Protein AF-A0A9X3C6Y5-F1 (afdb_monomer_lite)

InterPro domains:
  IPR024930 Skp domain superfamily [SSF111384] (3-90)

pLDDT: mean 76.17, std 9.1, range [53.84, 90.5]

Organism: NCBI:txid2987686

Radius of gyration: 24.46 Å; chains: 1; bounding box: 66×18×58 Å

Secondary structure (DSSP, 8-state):
--HHHHHHHHHHHHHHHHHHHHHHHHHT-TT--HHHHHHHHHHHHHHHHHHHHHHHHHHHHHHHHHHHHHHHHHHHHHHHTT-S----GGGGGG----S-----HHHHHHHHHHHHTT--

Sequence (120 aa):
MTKDLKRAAEKELNDHIDQIESVYSELQSQSILEEKKQVLNEQFILEKEELAKFYKNLEEMESSKIWLRIHRYTEEFSKKNNYQLIMDFENTNSILDTYEKKVVNEELLRYINKRYEGLK

Structure (mmCIF, N/CA/C/O backbone):
data_AF-A0A9X3C6Y5-F1
#
_entry.id   AF-A0A9X3C6Y5-F1
#
loop_
_atom_site.group_PDB
_atom_site.id
_atom_site.type_symbol
_atom_site.label_atom_id
_atom_site.label_alt_id
_atom_site.label_comp_id
_atom_site.label_asym_id
_atom_site.label_entity_id
_atom_site.label_seq_id
_atom_site.pdbx_PDB_ins_code
_atom_site.Cartn_x
_atom_site.Cartn_y
_atom_site.Cartn_z
_atom_site.occupancy
_atom_site.B_iso_or_equiv
_atom_site.auth_seq_id
_atom_site.auth_comp_id
_atom_site.auth_asym_id
_atom_site.auth_atom_id
_atom_site.pdbx_PDB_model_num
ATOM 1 N N . MET A 1 1 ? -5.189 -1.984 -7.739 1.00 53.84 1 MET A N 1
ATOM 2 C CA . MET A 1 1 ? -6.161 -3.039 -7.363 1.00 53.84 1 MET A CA 1
ATOM 3 C C . MET A 1 1 ? -6.894 -3.644 -8.555 1.00 53.84 1 MET A C 1
ATOM 5 O O . MET A 1 1 ? -7.200 -2.924 -9.499 1.00 53.84 1 MET A O 1
ATOM 9 N N . THR A 1 2 ? -7.205 -4.944 -8.506 1.00 60.31 2 THR A N 1
ATOM 10 C CA . THR A 1 2 ? -8.313 -5.517 -9.293 1.00 60.31 2 THR A CA 1
ATOM 11 C C . THR A 1 2 ? -9.638 -4.992 -8.726 1.00 60.31 2 THR A C 1
ATOM 13 O O . THR A 1 2 ? -9.716 -4.677 -7.537 1.00 60.31 2 THR A O 1
ATOM 16 N N . LYS A 1 3 ? -10.678 -4.855 -9.560 1.00 59.97 3 LYS A N 1
ATOM 17 C CA . LYS A 1 3 ? -11.992 -4.332 -9.129 1.00 59.97 3 LYS A CA 1
ATOM 18 C C . LYS A 1 3 ? -12.583 -5.107 -7.943 1.00 59.97 3 LYS A C 1
ATOM 20 O O . LYS A 1 3 ? -13.267 -4.513 -7.119 1.00 59.97 3 LYS A O 1
ATOM 25 N N . ASP A 1 4 ? -12.264 -6.391 -7.834 1.00 56.34 4 ASP A N 1
ATOM 26 C CA . ASP A 1 4 ? -12.808 -7.272 -6.800 1.00 56.34 4 ASP A CA 1
ATOM 27 C C . ASP A 1 4 ? -12.139 -7.070 -5.436 1.00 56.34 4 ASP A C 1
ATOM 29 O O . ASP A 1 4 ? -12.832 -7.021 -4.428 1.00 56.34 4 ASP A O 1
ATOM 33 N N . LEU A 1 5 ? -10.821 -6.831 -5.398 1.00 59.50 5 LEU A N 1
ATOM 34 C CA . LEU A 1 5 ? -10.113 -6.460 -4.162 1.00 59.50 5 LEU A CA 1
ATOM 35 C C . LEU A 1 5 ? -10.579 -5.102 -3.626 1.00 59.50 5 LEU A C 1
ATOM 37 O O . LEU A 1 5 ? -10.646 -4.910 -2.420 1.00 59.50 5 LEU A O 1
ATOM 41 N N . LYS A 1 6 ? -10.933 -4.175 -4.527 1.00 66.56 6 LYS A N 1
ATOM 42 C CA . LYS A 1 6 ? -11.521 -2.884 -4.152 1.00 66.56 6 LYS A CA 1
ATOM 43 C C . LYS A 1 6 ? -12.886 -3.053 -3.507 1.00 66.56 6 LYS A C 1
ATOM 45 O O . LYS A 1 6 ? -13.104 -2.529 -2.428 1.00 66.56 6 LYS A O 1
ATOM 50 N N . ARG A 1 7 ? -13.759 -3.835 -4.139 1.00 72.25 7 ARG A N 1
ATOM 51 C CA . ARG A 1 7 ? -15.095 -4.118 -3.608 1.00 72.25 7 ARG A CA 1
ATOM 52 C C . ARG A 1 7 ? -15.062 -4.874 -2.285 1.00 72.25 7 ARG A C 1
ATOM 54 O O . ARG A 1 7 ? -15.883 -4.589 -1.427 1.00 72.25 7 ARG A O 1
ATOM 61 N N . ALA A 1 8 ? -14.145 -5.827 -2.125 1.00 73.25 8 ALA A N 1
ATOM 62 C CA . ALA A 1 8 ? -13.990 -6.561 -0.873 1.00 73.25 8 ALA A CA 1
ATOM 63 C C . ALA A 1 8 ? -13.534 -5.633 0.264 1.00 73.25 8 ALA A C 1
ATOM 65 O O . ALA A 1 8 ? -14.172 -5.615 1.308 1.00 73.25 8 ALA A O 1
ATOM 66 N N . ALA A 1 9 ? -12.515 -4.802 0.018 1.00 71.31 9 ALA A N 1
ATOM 67 C CA . ALA A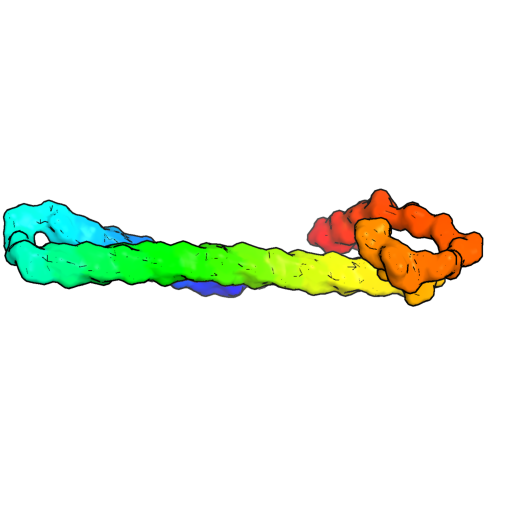 1 9 ? -12.033 -3.830 0.997 1.00 71.31 9 ALA A CA 1
ATOM 68 C C . ALA A 1 9 ? -13.074 -2.742 1.322 1.00 71.31 9 ALA A C 1
ATOM 70 O O . ALA A 1 9 ? -13.210 -2.354 2.473 1.00 71.31 9 ALA A O 1
ATOM 71 N N . GLU A 1 10 ? -13.830 -2.264 0.328 1.00 76.38 10 GLU A N 1
ATOM 72 C CA . GLU A 1 10 ? -14.931 -1.309 0.535 1.00 76.38 10 GLU A CA 1
ATOM 73 C C . GLU A 1 10 ? -16.071 -1.918 1.356 1.00 76.38 10 GLU A C 1
ATOM 75 O O . GLU A 1 10 ? -16.671 -1.230 2.174 1.00 76.38 10 GLU A O 1
ATOM 80 N N . LYS A 1 11 ? -16.365 -3.206 1.156 1.00 83.25 11 LYS A N 1
ATOM 81 C CA . LYS A 1 11 ? -17.373 -3.912 1.945 1.00 83.25 11 LYS A CA 1
ATOM 82 C C . LYS A 1 11 ? -16.932 -4.051 3.404 1.00 83.25 11 LYS A C 1
ATOM 84 O O . LYS A 1 11 ? -17.684 -3.676 4.287 1.00 83.25 11 LYS A O 1
ATOM 89 N N . GLU A 1 12 ? -15.718 -4.539 3.633 1.00 78.81 12 GLU A N 1
ATOM 90 C CA . GLU A 1 12 ? -15.156 -4.730 4.976 1.00 78.81 12 GLU A CA 1
ATOM 91 C C . GLU A 1 12 ? -15.021 -3.395 5.729 1.00 78.81 12 GLU A C 1
ATOM 93 O O . GLU A 1 12 ? -15.309 -3.311 6.918 1.00 78.81 12 GLU A O 1
ATOM 98 N N . LEU A 1 13 ? -14.695 -2.313 5.012 1.00 77.00 13 LEU A N 1
ATOM 99 C CA . LEU A 1 13 ? -14.702 -0.963 5.567 1.00 77.00 13 LEU A CA 1
ATOM 100 C C . LEU A 1 13 ? -16.099 -0.521 6.023 1.00 77.00 13 LEU A C 1
ATOM 102 O O . LEU A 1 13 ? -16.236 0.031 7.112 1.00 77.00 13 LEU A O 1
ATOM 106 N N . ASN A 1 14 ? -17.120 -0.738 5.191 1.00 78.31 14 ASN A N 1
ATOM 107 C CA . ASN A 1 14 ? -18.493 -0.387 5.546 1.00 78.31 14 ASN A CA 1
ATOM 108 C C . ASN A 1 14 ? -18.987 -1.219 6.735 1.00 78.31 14 ASN A C 1
ATOM 110 O O . ASN A 1 14 ? -19.617 -0.661 7.623 1.00 78.31 14 ASN A O 1
ATOM 114 N N . ASP A 1 15 ? -18.630 -2.505 6.801 1.00 84.19 15 ASP A N 1
ATOM 115 C CA . ASP A 1 15 ? -18.997 -3.380 7.918 1.00 84.19 15 ASP A CA 1
ATOM 116 C C . ASP A 1 15 ? -18.427 -2.845 9.258 1.00 84.19 15 ASP A C 1
ATOM 118 O O . ASP A 1 15 ? -19.151 -2.777 10.253 1.00 84.19 15 ASP A O 1
ATOM 122 N N . HIS A 1 16 ? -17.171 -2.374 9.283 1.00 76.44 16 HIS A N 1
ATOM 123 C CA . HIS A 1 16 ? -16.580 -1.735 10.472 1.00 76.44 16 HIS A CA 1
ATOM 124 C C . HIS A 1 16 ? -17.220 -0.380 10.819 1.00 76.44 16 HIS A C 1
ATOM 126 O O . HIS A 1 16 ? -17.362 -0.035 11.993 1.00 76.44 16 HIS A O 1
ATOM 132 N N . ILE A 1 17 ? -17.608 0.411 9.814 1.00 75.62 17 ILE A N 1
ATOM 133 C CA . ILE A 1 17 ? -18.311 1.684 10.035 1.00 75.62 17 ILE A CA 1
ATOM 134 C C . ILE A 1 17 ? -19.686 1.422 10.660 1.00 75.62 17 ILE A C 1
ATOM 136 O O . ILE A 1 17 ? -20.009 2.040 11.674 1.00 75.62 17 ILE A O 1
ATOM 140 N N . ASP A 1 18 ? -20.444 0.464 10.127 1.00 83.12 18 ASP A N 1
ATOM 141 C CA . ASP A 1 18 ? -21.770 0.088 10.626 1.00 83.12 18 ASP A CA 1
ATOM 142 C C . ASP A 1 18 ? -21.702 -0.415 12.081 1.00 83.12 18 ASP A C 1
ATOM 144 O O . ASP A 1 18 ? -22.552 -0.080 12.911 1.00 83.12 18 ASP A O 1
ATOM 148 N N . GLN A 1 19 ? -20.657 -1.174 12.430 1.00 81.12 19 GLN A N 1
ATOM 149 C CA . GLN A 1 19 ? -20.408 -1.629 13.803 1.00 81.12 19 GLN A CA 1
ATOM 150 C C . GLN A 1 19 ? -20.138 -0.461 14.759 1.00 81.12 19 GLN A C 1
ATOM 152 O O . GLN A 1 19 ? -20.740 -0.387 15.835 1.00 81.12 19 GLN A O 1
ATOM 157 N N . ILE A 1 20 ? -19.289 0.491 14.360 1.00 76.56 20 ILE A N 1
ATOM 158 C CA . ILE A 1 20 ? -18.997 1.691 15.154 1.00 76.56 20 ILE A CA 1
ATOM 159 C C . ILE A 1 20 ? -20.253 2.556 15.316 1.00 76.56 20 ILE A C 1
ATOM 161 O O . ILE A 1 20 ? -20.518 3.045 16.417 1.00 76.56 20 ILE A O 1
ATOM 165 N N . GLU A 1 21 ? -21.043 2.736 14.256 1.00 77.38 21 GLU A N 1
ATOM 166 C CA . GLU A 1 21 ? -22.295 3.497 14.297 1.00 77.38 21 GLU A CA 1
ATOM 167 C C . GLU A 1 21 ? -23.345 2.831 15.193 1.00 77.38 21 GLU A C 1
ATOM 169 O O . GLU A 1 21 ? -24.030 3.527 15.949 1.00 77.38 21 GLU A O 1
ATOM 174 N N . SER A 1 22 ? -23.434 1.497 15.184 1.00 81.50 22 SER A N 1
ATOM 175 C CA . SER A 1 22 ? -24.309 0.737 16.082 1.00 81.50 22 SER A CA 1
ATOM 176 C C . SER A 1 22 ? -23.917 0.940 17.545 1.00 81.50 22 SER A C 1
ATOM 178 O O . SER A 1 22 ? -24.752 1.329 18.362 1.00 81.50 22 SER A O 1
ATOM 180 N N . VAL A 1 23 ? -22.635 0.756 17.879 1.00 79.25 23 VAL A N 1
ATOM 181 C CA . VAL A 1 23 ? -22.117 0.938 19.248 1.00 79.25 23 VAL A CA 1
ATOM 182 C C . VAL A 1 23 ? -22.301 2.385 19.718 1.00 79.25 23 VAL A C 1
ATOM 184 O O . VAL A 1 23 ? -22.684 2.634 20.862 1.00 79.25 23 VAL A O 1
ATOM 187 N N . TYR A 1 24 ? -22.086 3.357 18.830 1.00 74.44 24 TYR A N 1
ATOM 188 C CA . TYR A 1 24 ? -22.277 4.774 19.128 1.00 74.44 24 TYR A CA 1
ATOM 189 C C . TYR A 1 24 ? -23.752 5.137 19.355 1.00 74.44 24 TYR A C 1
ATOM 191 O O . TYR A 1 24 ? -24.074 5.874 20.289 1.00 74.44 24 TYR A O 1
ATOM 199 N N . SER A 1 25 ? -24.653 4.590 18.537 1.00 79.38 25 SER A N 1
ATOM 200 C CA . SER A 1 25 ? -26.101 4.784 18.676 1.00 79.38 25 SER A CA 1
ATOM 201 C C . SER A 1 25 ? -26.621 4.188 19.981 1.00 79.38 25 SER A C 1
ATOM 203 O O . SER A 1 25 ? -27.447 4.801 20.660 1.00 79.38 25 SER A O 1
ATOM 205 N N . GLU A 1 26 ? -26.096 3.025 20.372 1.00 79.31 26 GLU A N 1
ATOM 206 C CA . GLU A 1 26 ? -26.381 2.433 21.673 1.00 79.31 26 GLU A CA 1
ATOM 207 C C . GLU A 1 26 ? -25.890 3.349 22.796 1.00 79.31 26 GLU A C 1
ATOM 209 O O . GLU A 1 26 ? -26.706 3.750 23.622 1.00 79.31 26 GLU A O 1
ATOM 214 N N . LEU A 1 27 ? -24.624 3.785 22.783 1.00 76.31 27 LEU A N 1
ATOM 215 C CA . LEU A 1 27 ? -24.043 4.689 23.791 1.00 76.31 27 LEU A CA 1
ATOM 216 C C . LEU A 1 27 ? -24.815 6.005 23.990 1.00 76.31 27 LEU A C 1
ATOM 218 O O . LEU A 1 27 ? -24.814 6.543 25.098 1.00 76.31 27 LEU A O 1
ATOM 222 N N . GLN A 1 28 ? -25.465 6.531 22.947 1.00 76.62 28 GLN A N 1
ATOM 223 C CA . GLN A 1 28 ? -26.276 7.752 23.029 1.00 76.62 28 GLN A CA 1
ATOM 224 C C . GLN A 1 28 ? -27.692 7.536 23.585 1.00 76.62 28 GLN A C 1
ATOM 226 O O . GLN A 1 28 ? -28.391 8.511 23.881 1.00 76.62 28 GLN A O 1
ATOM 231 N N . SER A 1 29 ? -28.143 6.291 23.741 1.00 76.81 29 SER A N 1
ATOM 232 C CA . SER A 1 29 ? -29.487 6.015 24.245 1.00 76.81 29 SER A CA 1
ATOM 233 C C . SER A 1 29 ? -29.631 6.418 25.722 1.00 76.81 29 SER A C 1
ATOM 235 O O . SER A 1 29 ? -28.822 6.075 26.584 1.00 76.81 29 SER A O 1
ATOM 237 N N . GLN A 1 30 ? -30.696 7.166 26.032 1.00 61.81 30 GLN A N 1
ATOM 238 C CA . GLN A 1 30 ? -30.922 7.806 27.341 1.00 61.81 30 GLN A CA 1
ATOM 239 C C . GLN A 1 30 ? -31.152 6.831 28.518 1.00 61.81 30 GLN A C 1
ATOM 241 O O . GLN A 1 30 ? -31.320 7.286 29.647 1.00 61.81 30 GLN A O 1
ATOM 246 N N . SER A 1 31 ? -31.171 5.512 28.294 1.00 68.12 31 SER A N 1
ATOM 247 C CA . SER A 1 31 ? -31.551 4.502 29.298 1.00 68.12 31 SER A CA 1
ATOM 248 C C . SER A 1 31 ? -30.473 3.452 29.595 1.00 68.12 31 SER A C 1
ATOM 250 O O . SER A 1 31 ? -30.799 2.360 30.065 1.00 68.12 31 SER A O 1
ATOM 252 N N . ILE A 1 32 ? -29.204 3.722 29.288 1.00 73.25 32 ILE A N 1
ATOM 253 C CA . ILE A 1 32 ? -28.124 2.756 29.517 1.00 73.25 32 ILE A CA 1
ATOM 254 C C . ILE A 1 32 ? -27.668 2.739 30.981 1.00 73.25 32 ILE A C 1
ATOM 256 O O . ILE A 1 32 ? -27.372 3.771 31.575 1.00 73.25 32 ILE A O 1
ATOM 260 N N . LEU A 1 33 ? -27.573 1.528 31.542 1.00 77.69 33 LEU A N 1
ATOM 261 C CA . LEU A 1 33 ? -26.912 1.246 32.819 1.00 77.69 33 LEU A CA 1
ATOM 262 C C . LEU A 1 33 ? -25.404 1.506 32.705 1.00 77.69 33 LEU A C 1
ATOM 264 O O . LEU A 1 33 ? -24.786 1.112 31.717 1.00 77.69 33 LEU A O 1
ATOM 268 N N . GLU A 1 34 ? -24.797 2.098 33.733 1.00 74.12 34 GLU A N 1
ATOM 269 C CA . GLU A 1 34 ? -23.390 2.530 33.686 1.00 74.12 34 GLU A CA 1
ATOM 270 C C . GLU A 1 34 ? -22.404 1.367 33.443 1.00 74.12 34 GLU A C 1
ATOM 272 O O . GLU A 1 34 ? -21.430 1.527 32.713 1.00 74.12 34 GLU A O 1
ATOM 277 N N . GLU A 1 35 ? -22.710 0.160 33.931 1.00 75.38 35 GLU A N 1
ATOM 278 C CA . GLU A 1 35 ? -21.947 -1.066 33.629 1.00 75.38 35 GLU A CA 1
ATOM 279 C C . GLU A 1 35 ? -21.984 -1.420 32.133 1.00 75.38 35 GLU A C 1
ATOM 281 O O . GLU A 1 35 ? -20.974 -1.786 31.536 1.00 75.38 35 GLU A O 1
ATOM 286 N N . LYS A 1 36 ? -23.145 -1.253 31.492 1.00 76.38 36 LYS A N 1
ATOM 287 C CA . LYS A 1 36 ? -23.331 -1.531 30.063 1.00 76.38 36 LYS A CA 1
ATOM 288 C C . LYS A 1 36 ? -22.655 -0.462 29.197 1.00 76.38 36 LYS A C 1
ATOM 290 O O . LYS A 1 36 ? -22.133 -0.771 28.132 1.00 76.38 36 LYS A O 1
ATOM 295 N N . LYS A 1 37 ? -22.601 0.779 29.685 1.00 77.19 37 LYS A N 1
ATOM 296 C CA . LYS A 1 37 ? -21.871 1.893 29.064 1.00 77.19 37 LYS A CA 1
ATOM 297 C C . LYS A 1 37 ? -20.362 1.671 29.065 1.00 77.19 37 LYS A C 1
ATOM 299 O O . LYS A 1 37 ? -19.699 2.008 28.091 1.00 77.19 37 LYS A O 1
ATOM 304 N N . GLN A 1 38 ? -19.821 1.113 30.147 1.00 79.69 38 GLN A N 1
ATOM 305 C CA . GLN A 1 38 ? -18.397 0.805 30.241 1.00 79.69 38 GLN A CA 1
ATOM 306 C C . GLN A 1 38 ? -18.000 -0.278 29.229 1.00 79.69 38 GLN A C 1
ATOM 308 O O . GLN A 1 38 ? -17.059 -0.070 28.469 1.00 79.69 38 GLN A O 1
ATOM 313 N N . VAL A 1 39 ? -18.788 -1.354 29.132 1.00 84.69 39 VAL A N 1
ATOM 314 C CA . VAL A 1 39 ? -18.596 -2.411 28.123 1.00 84.69 39 VAL A CA 1
ATOM 315 C C . VAL A 1 39 ? -18.695 -1.856 26.698 1.00 84.69 39 VAL A C 1
ATOM 317 O O . VAL A 1 39 ? -17.840 -2.135 25.864 1.00 84.69 39 VAL A O 1
ATOM 320 N N . LEU A 1 40 ? -19.696 -1.015 26.418 1.00 78.62 40 LEU A N 1
ATOM 321 C CA . LEU A 1 40 ? -19.856 -0.381 25.105 1.00 78.62 40 LEU A CA 1
ATOM 322 C C . LEU A 1 40 ? -18.704 0.575 24.757 1.00 78.62 40 LEU A C 1
ATOM 324 O O . LEU A 1 40 ? -18.305 0.648 23.600 1.00 78.62 40 LEU A O 1
ATOM 328 N N . ASN A 1 41 ? -18.139 1.290 25.734 1.00 76.44 41 ASN A N 1
ATOM 329 C CA . ASN A 1 41 ? -16.963 2.135 25.512 1.00 76.44 41 ASN A CA 1
ATOM 330 C C . ASN A 1 41 ? -15.708 1.308 25.211 1.00 76.44 41 ASN A C 1
ATOM 332 O O . ASN A 1 41 ? -14.946 1.671 24.319 1.00 76.44 41 ASN A O 1
ATOM 336 N N . GLU A 1 42 ? -15.492 0.205 25.929 1.00 83.25 42 GLU A N 1
ATOM 337 C CA . GLU A 1 42 ? -14.390 -0.724 25.646 1.00 83.25 42 GLU A CA 1
ATOM 338 C C . GLU A 1 42 ? -14.527 -1.315 24.237 1.00 83.25 42 GLU A C 1
ATOM 340 O O . GLU A 1 42 ? -13.563 -1.321 23.471 1.00 83.25 42 GLU A O 1
ATOM 345 N N . GLN A 1 43 ? -15.744 -1.707 23.852 1.00 80.50 43 GLN A N 1
ATOM 346 C CA . GLN A 1 43 ? -16.042 -2.204 22.513 1.00 80.50 43 GLN A CA 1
ATOM 347 C C . GLN A 1 43 ? -15.831 -1.129 21.436 1.00 80.50 43 GLN A C 1
ATOM 349 O O . GLN A 1 43 ? -15.203 -1.395 20.418 1.00 80.50 43 GLN A O 1
ATOM 354 N N . PHE A 1 44 ? -16.253 0.112 21.681 1.00 75.88 44 PHE A N 1
ATOM 355 C CA . PHE A 1 44 ? -16.023 1.233 20.767 1.00 75.88 44 PHE A CA 1
ATOM 356 C C . PHE A 1 44 ? -14.532 1.522 20.538 1.00 75.88 44 PHE A C 1
ATOM 358 O O . PHE A 1 44 ? -14.121 1.844 19.422 1.00 75.88 44 PHE A O 1
ATOM 365 N N . ILE A 1 45 ? -13.716 1.433 21.593 1.00 80.88 45 ILE A N 1
ATOM 366 C CA . ILE A 1 45 ? -12.264 1.627 21.499 1.00 80.88 45 ILE A CA 1
ATOM 367 C C . ILE A 1 45 ? -11.634 0.504 20.671 1.00 80.88 45 ILE A C 1
ATOM 369 O O . ILE A 1 45 ? -10.850 0.796 19.770 1.00 80.88 45 ILE A O 1
ATOM 373 N N . LEU A 1 46 ? -12.009 -0.752 20.931 1.00 86.75 46 LEU A N 1
ATOM 374 C CA . LEU A 1 46 ? -11.513 -1.909 20.183 1.00 86.75 46 LEU A CA 1
ATOM 375 C C . LEU A 1 46 ? -11.843 -1.809 18.689 1.00 86.75 46 LEU A C 1
ATOM 377 O O . LEU A 1 46 ? -10.936 -1.905 17.866 1.00 86.75 46 LEU A O 1
ATOM 381 N N . GLU A 1 47 ? -13.096 -1.517 18.338 1.00 76.06 47 GLU A N 1
ATOM 382 C CA . GLU A 1 47 ? -13.530 -1.366 16.939 1.00 76.06 47 GLU A CA 1
ATOM 383 C C . GLU A 1 47 ? -12.785 -0.227 16.223 1.00 76.06 47 GLU A C 1
ATOM 385 O O . GLU A 1 47 ? -12.377 -0.346 15.065 1.00 76.06 47 GLU A O 1
ATOM 390 N N . LYS A 1 48 ? -12.507 0.881 16.926 1.00 75.12 48 LYS A N 1
ATOM 391 C CA . LYS A 1 48 ? -11.673 1.9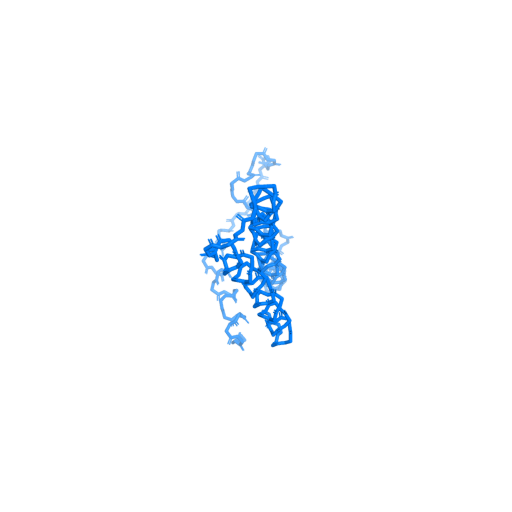64 16.383 1.00 75.12 48 LYS A CA 1
ATOM 392 C C . LYS A 1 48 ? -10.227 1.544 16.136 1.00 75.12 48 LYS A C 1
ATOM 394 O O . LYS A 1 48 ? -9.632 1.974 15.145 1.00 75.12 48 LYS A O 1
ATOM 399 N N . GLU A 1 49 ? -9.642 0.757 17.031 1.00 83.25 49 GLU A N 1
ATOM 400 C CA . GLU A 1 49 ? -8.284 0.244 16.854 1.00 83.25 49 GLU A CA 1
ATOM 401 C C . GLU A 1 49 ? -8.197 -0.769 15.710 1.00 83.25 49 GLU A C 1
ATOM 403 O O . GLU A 1 49 ? -7.219 -0.751 14.956 1.00 83.25 49 GLU A O 1
ATOM 408 N N . GLU A 1 50 ? -9.199 -1.635 15.553 1.00 81.56 50 GLU A N 1
ATOM 409 C CA . GLU A 1 50 ? -9.281 -2.575 14.432 1.00 81.56 50 GLU A CA 1
ATOM 410 C C . GLU A 1 50 ? -9.404 -1.844 13.097 1.00 81.56 50 GLU A C 1
ATOM 412 O O . GLU A 1 50 ? -8.623 -2.116 12.182 1.00 81.56 50 GLU A O 1
ATOM 417 N N . LEU A 1 51 ? -10.264 -0.825 13.021 1.00 74.81 51 LEU A N 1
ATOM 418 C CA . LEU A 1 51 ? -10.389 0.018 11.836 1.00 74.81 51 LEU A CA 1
ATOM 419 C C . LEU A 1 51 ? -9.062 0.712 11.482 1.00 74.81 51 LEU A C 1
ATOM 421 O O . LEU A 1 51 ? -8.650 0.731 10.321 1.00 74.81 51 LEU A O 1
ATOM 425 N N . ALA A 1 52 ? -8.347 1.253 12.471 1.00 75.56 52 ALA A N 1
ATOM 426 C CA . ALA A 1 52 ? -7.047 1.886 12.244 1.00 75.56 52 ALA A CA 1
ATOM 427 C C . ALA A 1 52 ? -5.986 0.888 11.739 1.00 75.56 52 ALA A C 1
ATOM 429 O O . ALA A 1 52 ? -5.212 1.208 10.831 1.00 75.56 52 ALA A O 1
ATOM 430 N N . LYS A 1 53 ? -5.957 -0.334 12.289 1.00 84.31 53 LYS A N 1
ATOM 431 C CA . LYS A 1 53 ? -5.080 -1.417 11.809 1.00 84.31 53 LYS A CA 1
ATOM 432 C C . LYS A 1 53 ? -5.431 -1.821 10.379 1.00 84.31 53 LYS A C 1
ATOM 434 O O . LYS A 1 53 ? -4.526 -1.996 9.567 1.00 84.31 53 LYS A O 1
ATOM 439 N N . PHE A 1 54 ? -6.718 -1.924 10.058 1.00 77.38 54 PHE A N 1
ATOM 440 C CA . PHE A 1 54 ? -7.196 -2.222 8.712 1.00 77.38 54 PHE A CA 1
ATOM 441 C C . PHE A 1 54 ? -6.729 -1.170 7.696 1.00 77.38 54 PHE A C 1
ATOM 443 O O . PHE A 1 54 ? -6.143 -1.532 6.673 1.00 77.38 54 PHE A O 1
ATOM 450 N N . TYR A 1 55 ? -6.875 0.123 8.007 1.00 71.88 55 TYR A N 1
ATOM 451 C CA . TYR A 1 55 ? -6.364 1.208 7.160 1.00 71.88 55 TYR A CA 1
ATOM 452 C C . TYR A 1 55 ? -4.857 1.107 6.921 1.00 71.88 55 TYR A C 1
ATOM 454 O O . TYR A 1 55 ? -4.411 1.141 5.775 1.00 71.88 55 TYR A O 1
ATOM 462 N N . LYS A 1 56 ? -4.075 0.912 7.986 1.00 77.94 56 LYS A N 1
ATOM 463 C CA . LYS A 1 56 ? -2.621 0.760 7.880 1.00 77.94 56 LYS A CA 1
ATOM 464 C C . LYS A 1 56 ? -2.234 -0.436 7.001 1.00 77.94 56 LYS A C 1
ATOM 466 O O . LYS A 1 56 ? -1.371 -0.316 6.136 1.00 77.94 56 LYS A O 1
ATOM 471 N N . ASN A 1 57 ? -2.907 -1.572 7.168 1.00 80.38 5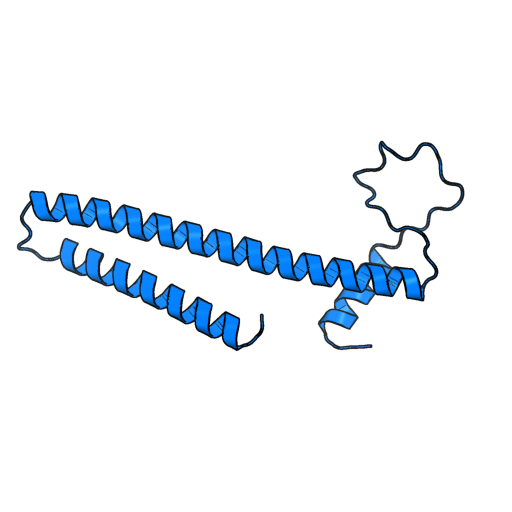7 ASN A N 1
ATOM 472 C CA . ASN A 1 57 ? -2.660 -2.768 6.363 1.00 80.38 57 ASN A CA 1
ATOM 473 C C . ASN A 1 57 ? -3.025 -2.558 4.885 1.00 80.38 57 ASN A C 1
ATOM 475 O O . ASN A 1 57 ? -2.314 -3.036 3.999 1.00 80.38 57 ASN A O 1
ATOM 479 N N . LEU A 1 58 ? -4.115 -1.837 4.595 1.00 72.69 58 LEU A N 1
ATOM 480 C CA . LEU A 1 58 ? -4.477 -1.468 3.226 1.00 72.69 58 LEU A CA 1
ATOM 481 C C . LEU A 1 58 ? -3.409 -0.575 2.582 1.00 72.69 58 LEU A C 1
ATOM 483 O O . LEU A 1 58 ? -3.016 -0.829 1.440 1.00 72.69 58 LEU A O 1
ATOM 487 N N . GLU A 1 59 ? -2.910 0.427 3.306 1.00 72.06 59 GLU A N 1
ATOM 488 C CA . GLU A 1 59 ? -1.830 1.305 2.842 1.00 72.06 59 GLU A CA 1
ATOM 489 C C . GLU A 1 59 ? -0.538 0.527 2.568 1.00 72.06 59 GLU A C 1
ATOM 491 O O . GLU A 1 59 ? 0.077 0.691 1.509 1.00 72.06 59 GLU A O 1
ATOM 496 N N . GLU A 1 60 ? -0.144 -0.366 3.477 1.00 77.50 60 GLU A N 1
ATOM 497 C CA . GLU A 1 60 ? 1.035 -1.224 3.324 1.00 77.50 60 GLU A CA 1
ATOM 498 C C . GLU A 1 60 ? 0.882 -2.196 2.147 1.00 77.50 60 GLU A C 1
ATOM 500 O O . GLU A 1 60 ? 1.821 -2.392 1.366 1.00 77.50 60 GLU A O 1
ATOM 505 N N . MET A 1 61 ? -0.307 -2.773 1.958 1.00 75.31 61 MET A N 1
ATOM 506 C CA . MET A 1 61 ? -0.583 -3.690 0.854 1.00 75.31 61 MET A CA 1
ATOM 507 C C . MET A 1 61 ? -0.547 -2.971 -0.501 1.00 75.31 61 MET A C 1
ATOM 509 O O . MET A 1 61 ? 0.029 -3.492 -1.463 1.00 75.31 61 MET A O 1
ATOM 513 N N . GLU A 1 62 ? -1.152 -1.788 -0.613 1.00 69.88 62 GLU A N 1
ATOM 514 C CA . GLU A 1 62 ? -1.114 -1.015 -1.856 1.00 69.88 62 GLU A CA 1
ATOM 515 C C . GLU A 1 62 ? 0.295 -0.491 -2.149 1.00 69.88 62 GLU A C 1
ATOM 517 O O . GLU A 1 62 ? 0.762 -0.616 -3.284 1.00 69.88 62 GLU A O 1
ATOM 522 N N . SER A 1 63 ? 1.022 -0.038 -1.127 1.00 72.69 63 SER A N 1
ATOM 523 C CA . SER A 1 63 ? 2.436 0.335 -1.246 1.00 72.69 63 SER A CA 1
ATOM 524 C C . SER A 1 63 ? 3.283 -0.840 -1.735 1.00 72.69 63 SER A C 1
ATOM 526 O O . SER A 1 63 ? 4.054 -0.702 -2.685 1.00 72.69 63 SER A O 1
ATOM 528 N N . SER A 1 64 ? 3.081 -2.034 -1.173 1.00 75.25 64 SER A N 1
ATOM 529 C CA . SER A 1 64 ? 3.784 -3.256 -1.591 1.00 75.25 64 SER A CA 1
ATOM 530 C C . SER A 1 64 ? 3.501 -3.620 -3.053 1.00 75.25 64 SER A C 1
ATOM 532 O O . SER A 1 64 ? 4.407 -4.000 -3.797 1.00 75.25 64 SER A O 1
ATOM 534 N N . LYS A 1 65 ? 2.253 -3.461 -3.516 1.00 78.75 65 LYS A N 1
ATOM 535 C CA . LYS A 1 65 ? 1.888 -3.689 -4.927 1.00 78.75 65 LYS A CA 1
ATOM 536 C C . LYS A 1 65 ? 2.529 -2.667 -5.863 1.00 78.75 65 LYS A C 1
ATOM 538 O O . LYS A 1 65 ? 2.906 -3.031 -6.980 1.00 78.75 65 LYS A O 1
ATOM 543 N N . ILE A 1 66 ? 2.631 -1.407 -5.443 1.00 74.44 66 ILE A N 1
ATOM 544 C CA . ILE A 1 66 ? 3.329 -0.358 -6.195 1.00 74.44 66 ILE A CA 1
ATOM 545 C C . ILE A 1 66 ? 4.813 -0.719 -6.312 1.00 74.44 66 ILE A C 1
ATOM 547 O O . ILE A 1 66 ? 5.336 -0.741 -7.426 1.00 74.44 66 ILE A O 1
ATOM 551 N N . TRP A 1 67 ? 5.454 -1.116 -5.212 1.00 74.19 67 TRP A N 1
ATOM 552 C CA . TRP A 1 67 ? 6.849 -1.558 -5.206 1.00 74.19 67 TRP A CA 1
ATOM 553 C C . TRP A 1 67 ? 7.103 -2.765 -6.107 1.00 74.19 67 TRP A C 1
ATOM 555 O O . TRP A 1 67 ? 8.042 -2.738 -6.899 1.00 74.19 67 TRP A O 1
ATOM 565 N N . LEU A 1 68 ? 6.238 -3.782 -6.077 1.00 81.75 68 LEU A N 1
ATOM 566 C CA . LEU A 1 68 ? 6.332 -4.934 -6.983 1.00 81.75 68 LEU A CA 1
ATOM 567 C C . LEU A 1 68 ? 6.270 -4.520 -8.461 1.00 81.75 68 LEU A C 1
ATOM 569 O O . LEU A 1 68 ? 7.006 -5.051 -9.294 1.00 81.75 68 LEU A O 1
ATOM 573 N N . ARG A 1 69 ? 5.403 -3.559 -8.805 1.00 81.50 69 ARG A N 1
ATOM 574 C CA . ARG A 1 69 ? 5.293 -3.035 -10.177 1.00 81.50 69 ARG A CA 1
ATOM 575 C C . ARG A 1 69 ? 6.522 -2.230 -10.575 1.00 81.50 69 ARG A C 1
ATOM 577 O O . ARG A 1 69 ? 7.045 -2.453 -11.662 1.00 81.50 69 ARG A O 1
ATOM 584 N N . ILE A 1 70 ? 6.987 -1.336 -9.702 1.00 81.12 70 ILE A N 1
ATOM 585 C CA . ILE A 1 70 ? 8.216 -0.562 -9.909 1.00 81.12 70 ILE A CA 1
ATOM 586 C C . ILE A 1 70 ? 9.388 -1.516 -10.130 1.00 81.12 70 ILE A C 1
ATOM 588 O O . ILE A 1 70 ? 10.104 -1.367 -11.112 1.00 81.12 70 ILE A O 1
ATOM 592 N N . HIS A 1 71 ? 9.543 -2.535 -9.282 1.00 83.62 71 HIS A N 1
ATOM 593 C CA . HIS A 1 71 ? 10.608 -3.525 -9.404 1.00 83.62 71 HIS A CA 1
ATOM 594 C C . HIS A 1 71 ? 10.569 -4.231 -10.763 1.00 83.62 71 HIS A C 1
ATOM 596 O O . HIS A 1 71 ? 11.551 -4.211 -11.501 1.00 83.62 71 HIS A O 1
ATOM 602 N N . ARG A 1 72 ? 9.399 -4.749 -11.157 1.00 87.38 72 ARG A N 1
ATOM 603 C CA . ARG A 1 72 ? 9.215 -5.393 -12.463 1.00 87.38 72 ARG A CA 1
ATOM 604 C C . ARG A 1 72 ? 9.552 -4.464 -13.632 1.00 87.38 72 ARG A C 1
ATOM 606 O O . ARG A 1 72 ? 10.218 -4.879 -14.576 1.00 87.38 72 ARG A O 1
ATOM 613 N N . TYR A 1 73 ? 9.092 -3.217 -13.605 1.00 89.06 73 TYR A N 1
ATOM 614 C CA . TYR A 1 73 ? 9.368 -2.268 -14.687 1.00 89.06 73 TYR A CA 1
ATOM 615 C C . TYR A 1 73 ? 10.835 -1.842 -14.722 1.00 89.06 73 TYR A C 1
ATOM 617 O O . TYR A 1 73 ? 11.379 -1.649 -15.807 1.00 89.06 73 TYR A O 1
ATOM 625 N N . THR A 1 74 ? 11.495 -1.765 -13.569 1.00 85.56 74 THR A N 1
ATOM 626 C CA . THR A 1 74 ? 12.938 -1.533 -13.475 1.00 85.56 74 THR A CA 1
ATOM 627 C C . THR A 1 74 ? 13.734 -2.698 -14.063 1.00 85.56 74 THR A C 1
ATOM 629 O O . THR A 1 74 ? 14.680 -2.456 -14.809 1.00 85.56 74 THR A O 1
ATOM 632 N N . GLU A 1 75 ? 13.331 -3.951 -13.828 1.00 88.50 75 GLU A N 1
ATOM 633 C CA . GLU A 1 75 ? 13.945 -5.120 -14.480 1.00 88.50 75 GLU A CA 1
ATOM 634 C C . GLU A 1 75 ? 13.752 -5.124 -16.003 1.00 88.50 75 GLU A C 1
ATOM 636 O O . GLU A 1 75 ? 14.646 -5.490 -16.766 1.00 88.50 75 GLU A O 1
ATOM 641 N N . GLU A 1 76 ? 12.566 -4.750 -16.481 1.00 90.50 76 GLU A N 1
ATOM 642 C CA . GLU A 1 76 ? 12.299 -4.653 -17.918 1.00 90.50 76 GLU A CA 1
ATOM 643 C C . GLU A 1 76 ? 13.118 -3.521 -18.557 1.00 90.50 76 GLU A C 1
ATOM 645 O O . GLU A 1 76 ? 13.675 -3.686 -19.647 1.00 90.50 76 GLU A O 1
ATOM 650 N N . PHE A 1 77 ? 13.236 -2.388 -17.863 1.00 89.06 77 PHE A N 1
ATOM 651 C CA . PHE A 1 77 ? 14.053 -1.252 -18.272 1.00 89.06 77 PHE A CA 1
ATOM 652 C C . PHE A 1 77 ? 15.545 -1.599 -18.311 1.00 89.06 77 PHE A C 1
ATOM 654 O O . PHE A 1 77 ? 16.216 -1.238 -19.281 1.00 89.06 77 PHE A O 1
ATOM 661 N N . SER A 1 78 ? 16.066 -2.321 -17.312 1.00 89.00 78 SER A N 1
ATOM 662 C CA . SER A 1 78 ? 17.472 -2.737 -17.284 1.00 89.00 78 SER A CA 1
ATOM 663 C C . SER A 1 78 ? 17.798 -3.659 -18.455 1.00 89.00 78 SER A C 1
ATOM 665 O O . SER A 1 78 ? 18.740 -3.387 -19.199 1.00 89.00 78 SER A O 1
ATOM 667 N N . LYS A 1 79 ? 16.947 -4.660 -18.714 1.00 90.19 79 LYS A N 1
ATOM 668 C CA . LYS A 1 79 ? 17.070 -5.562 -19.870 1.00 90.19 79 LYS A CA 1
ATOM 669 C C . LYS A 1 79 ? 17.017 -4.804 -21.196 1.00 90.19 79 LYS A C 1
ATOM 671 O O . LYS A 1 79 ? 17.848 -5.044 -22.064 1.00 90.19 79 LYS A O 1
ATOM 676 N N . LYS A 1 80 ? 16.076 -3.865 -21.358 1.00 90.38 80 LYS A N 1
ATOM 677 C CA . LYS A 1 80 ? 15.916 -3.084 -22.599 1.00 90.38 80 LYS A CA 1
ATOM 678 C C . LYS A 1 80 ? 17.134 -2.212 -22.919 1.00 90.38 80 LYS A C 1
ATOM 680 O O . LYS A 1 80 ? 17.430 -2.001 -24.091 1.00 90.38 80 LYS A O 1
ATOM 685 N N . ASN A 1 81 ? 17.810 -1.699 -21.896 1.00 89.69 81 ASN A N 1
ATOM 686 C CA . ASN A 1 81 ? 18.958 -0.805 -22.050 1.00 89.69 81 ASN A CA 1
ATOM 687 C C . ASN A 1 81 ? 20.307 -1.510 -21.830 1.00 89.69 81 ASN A C 1
ATOM 689 O O . ASN A 1 81 ? 21.337 -0.845 -21.803 1.00 89.69 81 ASN A O 1
ATOM 693 N N . ASN A 1 82 ? 20.311 -2.842 -21.691 1.00 89.69 82 ASN A N 1
ATOM 694 C CA . ASN A 1 82 ? 21.499 -3.654 -21.411 1.00 89.69 82 ASN A CA 1
ATOM 695 C C . ASN A 1 82 ? 22.262 -3.224 -20.143 1.00 89.69 82 ASN A C 1
ATOM 697 O O . ASN A 1 82 ? 23.482 -3.369 -20.064 1.00 89.69 82 ASN A O 1
ATOM 701 N N . TYR A 1 83 ? 21.553 -2.710 -19.136 1.00 87.00 83 TYR A N 1
ATOM 702 C CA . TYR A 1 83 ? 22.149 -2.431 -17.834 1.00 87.00 83 TYR A CA 1
ATOM 703 C C . TYR A 1 83 ? 22.303 -3.734 -17.054 1.00 87.00 83 TYR A C 1
ATOM 705 O O . TYR A 1 83 ? 21.327 -4.445 -16.813 1.00 87.00 83 TYR A O 1
ATOM 713 N N . GLN A 1 84 ? 23.530 -4.027 -16.628 1.00 83.00 84 GLN A N 1
ATOM 714 C CA . GLN A 1 84 ? 23.824 -5.194 -15.791 1.00 83.00 84 GLN A CA 1
ATOM 715 C C . GLN A 1 84 ? 23.377 -4.990 -14.339 1.00 83.00 84 GLN A C 1
ATOM 717 O O . GLN A 1 84 ? 23.077 -5.960 -13.648 1.00 83.00 84 GLN A O 1
ATOM 722 N N . LEU A 1 85 ? 23.324 -3.734 -13.883 1.00 78.56 85 LEU A N 1
ATOM 723 C CA . LEU A 1 85 ? 23.002 -3.380 -12.508 1.00 78.56 85 LEU A CA 1
ATOM 724 C C . LEU A 1 85 ? 22.424 -1.959 -12.440 1.00 78.56 85 LEU A C 1
ATOM 726 O O . LEU A 1 85 ? 22.957 -1.038 -13.057 1.00 78.56 85 LEU A O 1
ATOM 730 N N . ILE A 1 86 ? 21.340 -1.785 -11.682 1.00 79.06 86 ILE A N 1
ATOM 731 C CA . ILE A 1 86 ? 20.798 -0.480 -11.285 1.00 79.06 86 ILE A CA 1
ATOM 732 C C . ILE A 1 86 ? 20.831 -0.441 -9.760 1.00 79.06 86 ILE A C 1
ATOM 734 O O . ILE A 1 86 ? 20.405 -1.397 -9.115 1.00 79.06 86 ILE A O 1
ATOM 738 N N . MET A 1 87 ? 21.356 0.642 -9.196 1.00 74.12 87 MET A N 1
ATOM 739 C CA . MET A 1 87 ? 21.526 0.807 -7.753 1.00 74.12 87 MET A CA 1
ATOM 740 C C . MET A 1 87 ? 20.938 2.130 -7.300 1.00 74.12 87 MET A C 1
ATOM 742 O O . MET A 1 87 ? 20.915 3.101 -8.059 1.00 74.12 87 MET A O 1
ATOM 746 N N . ASP A 1 88 ? 20.497 2.147 -6.049 1.00 68.56 88 ASP A N 1
ATOM 747 C CA . ASP A 1 88 ? 20.113 3.374 -5.372 1.00 68.56 88 ASP A CA 1
ATOM 748 C C . ASP A 1 88 ? 21.362 4.177 -4.989 1.00 68.56 88 ASP A C 1
ATOM 750 O O . ASP A 1 88 ? 22.358 3.629 -4.507 1.00 68.56 88 ASP A O 1
ATOM 754 N N . PHE A 1 89 ? 21.300 5.483 -5.220 1.00 63.06 89 PHE A N 1
ATOM 755 C CA . PHE A 1 89 ? 22.391 6.408 -4.959 1.00 63.06 89 PHE A CA 1
ATOM 756 C C . PHE A 1 89 ? 22.536 6.731 -3.465 1.00 63.06 89 PHE A C 1
ATOM 758 O O . PHE A 1 89 ? 23.618 7.119 -3.037 1.00 63.06 89 PHE A O 1
ATOM 765 N N . GLU A 1 90 ? 21.495 6.533 -2.650 1.00 60.75 90 GLU A N 1
ATOM 766 C CA . GLU A 1 90 ? 21.579 6.773 -1.200 1.00 60.75 90 GLU A CA 1
ATOM 767 C C . GLU A 1 90 ? 22.359 5.679 -0.448 1.00 60.75 90 GLU A C 1
ATOM 769 O O . GLU A 1 90 ? 22.844 5.910 0.658 1.00 60.75 90 GLU A O 1
ATOM 774 N N . ASN A 1 91 ? 22.550 4.499 -1.053 1.00 55.44 91 ASN A N 1
ATOM 775 C CA . ASN A 1 91 ? 23.171 3.337 -0.406 1.00 55.44 91 ASN A CA 1
ATOM 776 C C . ASN A 1 91 ? 24.562 2.990 -0.981 1.00 55.44 91 ASN A C 1
ATOM 778 O O . ASN A 1 91 ? 24.967 1.829 -1.052 1.00 55.44 91 ASN A O 1
ATOM 782 N N . THR A 1 92 ? 25.319 4.005 -1.411 1.00 57.47 92 THR A N 1
ATOM 783 C CA . THR A 1 92 ? 26.610 3.849 -2.112 1.00 57.47 92 THR A CA 1
ATOM 784 C C . THR A 1 92 ? 27.794 3.459 -1.224 1.00 57.47 92 THR A C 1
ATOM 786 O O . THR A 1 92 ? 28.883 3.233 -1.746 1.00 57.47 92 THR A O 1
ATOM 789 N N . ASN A 1 93 ? 27.612 3.327 0.094 1.00 56.88 93 ASN A N 1
ATOM 790 C CA . ASN A 1 93 ? 28.689 2.975 1.037 1.00 56.88 93 ASN A CA 1
ATOM 791 C C . ASN A 1 93 ? 29.347 1.608 0.761 1.00 56.88 93 ASN A C 1
ATOM 793 O O . ASN A 1 93 ? 30.400 1.308 1.315 1.00 56.88 93 ASN A O 1
ATOM 797 N N . SER A 1 94 ? 28.732 0.773 -0.078 1.00 59.59 94 SER A N 1
ATOM 798 C CA . SER A 1 94 ? 29.189 -0.578 -0.420 1.00 59.59 94 SER A CA 1
ATOM 799 C C . SER A 1 94 ? 29.907 -0.677 -1.776 1.00 59.59 94 SER A C 1
ATOM 801 O O . SER A 1 94 ? 30.340 -1.763 -2.159 1.00 59.59 94 SER A O 1
ATOM 803 N N . ILE A 1 95 ? 30.079 0.436 -2.499 1.00 60.72 95 ILE A N 1
ATOM 804 C CA . ILE A 1 95 ? 30.696 0.452 -3.830 1.00 60.72 95 ILE A CA 1
ATOM 805 C C . ILE A 1 95 ? 32.069 1.122 -3.747 1.00 60.72 95 ILE A C 1
ATOM 807 O O . ILE A 1 95 ? 32.167 2.336 -3.595 1.00 60.72 95 ILE A O 1
ATOM 811 N N . LEU A 1 96 ? 33.129 0.319 -3.860 1.00 64.38 96 LEU A N 1
ATOM 812 C CA . LEU A 1 96 ? 34.514 0.783 -3.721 1.00 64.38 96 LEU A CA 1
ATOM 813 C C . LEU A 1 96 ? 34.992 1.617 -4.918 1.00 64.38 96 LEU A C 1
ATOM 815 O O . LEU A 1 96 ? 35.685 2.605 -4.709 1.00 64.38 96 LEU A O 1
ATOM 819 N N . ASP A 1 97 ? 34.608 1.253 -6.146 1.00 56.22 97 ASP A N 1
ATOM 820 C CA . ASP A 1 97 ? 34.769 2.079 -7.349 1.00 56.22 97 ASP A CA 1
ATOM 821 C C . ASP A 1 97 ? 34.010 1.450 -8.533 1.00 56.22 97 ASP A C 1
ATOM 823 O O . ASP A 1 97 ? 33.868 0.227 -8.595 1.00 56.22 97 ASP A O 1
ATOM 827 N N . THR A 1 98 ? 33.530 2.253 -9.487 1.00 62.66 98 THR A N 1
ATOM 828 C CA . THR A 1 98 ? 32.944 1.737 -10.742 1.00 62.66 98 THR A CA 1
ATOM 829 C C . THR A 1 98 ? 33.361 2.607 -11.919 1.00 62.66 98 THR A C 1
ATOM 831 O O . THR A 1 98 ? 33.139 3.817 -11.895 1.00 62.66 98 THR A O 1
ATOM 834 N N . TYR A 1 99 ? 33.865 1.976 -12.979 1.00 58.09 99 TYR A N 1
ATOM 835 C CA . TYR A 1 99 ? 34.436 2.655 -14.147 1.00 58.09 99 TYR A CA 1
ATOM 836 C C . TYR A 1 99 ? 33.432 3.466 -14.980 1.00 58.09 99 TYR A C 1
ATOM 838 O O . TYR A 1 99 ? 33.797 4.508 -15.514 1.00 58.09 99 TYR A O 1
ATOM 846 N N . GLU A 1 100 ? 32.171 3.036 -15.075 1.00 68.06 100 GLU A N 1
ATOM 847 C CA . GLU A 1 100 ? 31.139 3.742 -15.842 1.00 68.06 100 GLU A CA 1
ATOM 848 C C . GLU A 1 100 ? 29.848 3.854 -15.025 1.00 68.06 100 GLU A C 1
ATOM 850 O O . GLU A 1 100 ? 29.234 2.854 -14.655 1.00 68.06 100 GLU A O 1
ATOM 855 N N . LYS A 1 101 ? 29.438 5.094 -14.731 1.00 72.69 101 LYS A N 1
ATOM 856 C CA . LYS A 1 101 ? 28.189 5.413 -14.029 1.00 72.69 101 LYS A CA 1
ATOM 857 C C . LYS A 1 101 ? 27.292 6.205 -14.966 1.00 72.69 101 LYS A C 1
ATOM 859 O O . LYS A 1 101 ? 27.684 7.263 -15.453 1.00 72.69 101 LYS A O 1
ATOM 864 N N . LYS A 1 102 ? 26.065 5.730 -15.168 1.00 79.56 102 LYS A N 1
ATOM 865 C CA . LYS A 1 102 ? 25.004 6.500 -15.821 1.00 79.56 102 LYS A CA 1
ATOM 866 C C . LYS A 1 102 ? 23.882 6.739 -14.819 1.00 79.56 102 LYS A C 1
ATOM 868 O O . LYS A 1 102 ? 23.340 5.792 -14.258 1.00 79.56 102 LYS A O 1
ATOM 873 N N . VAL A 1 103 ? 23.522 8.003 -14.612 1.00 80.62 103 VAL A N 1
ATOM 874 C CA . VAL A 1 103 ? 22.329 8.369 -13.839 1.00 80.62 103 VAL A CA 1
ATOM 875 C C . VAL A 1 103 ? 21.107 8.150 -14.729 1.00 80.62 103 VAL A C 1
ATOM 877 O O . VAL A 1 103 ? 21.019 8.733 -15.808 1.00 80.62 103 VAL A O 1
ATOM 880 N N . VAL A 1 104 ? 20.185 7.286 -14.301 1.00 82.75 104 VAL A N 1
ATOM 881 C CA . VAL A 1 104 ? 19.038 6.841 -15.119 1.00 82.75 104 VAL A CA 1
ATOM 882 C C . VAL A 1 104 ? 17.676 7.213 -14.528 1.00 82.75 104 VAL A C 1
ATOM 884 O O . VAL A 1 104 ? 16.659 6.859 -15.116 1.00 82.75 104 VAL A O 1
ATOM 887 N N . ASN A 1 105 ? 17.631 7.939 -13.404 1.00 79.75 105 ASN A N 1
ATOM 888 C CA . ASN A 1 105 ? 16.405 8.217 -12.642 1.00 79.75 105 ASN A CA 1
ATOM 889 C C . ASN A 1 105 ? 15.276 8.783 -13.518 1.00 79.75 105 ASN A C 1
ATOM 891 O O . ASN A 1 105 ? 14.173 8.244 -13.525 1.00 79.75 105 ASN A O 1
ATOM 895 N N . GLU A 1 106 ? 15.567 9.806 -14.321 1.00 82.69 106 GLU A N 1
ATOM 896 C CA . GLU A 1 106 ? 14.588 10.460 -15.203 1.00 82.69 106 GLU A CA 1
ATOM 897 C C . GLU A 1 106 ? 14.108 9.564 -16.359 1.00 82.69 106 GLU A C 1
ATOM 899 O O . GLU A 1 106 ? 12.948 9.619 -16.780 1.00 82.69 106 GLU A O 1
ATOM 904 N N . GLU A 1 107 ? 14.994 8.726 -16.903 1.00 85.88 107 GLU A N 1
ATOM 905 C CA . GLU A 1 107 ? 14.652 7.780 -17.972 1.00 85.88 107 GLU A CA 1
ATOM 906 C C . GLU A 1 107 ? 13.787 6.635 -17.426 1.00 85.88 107 GLU A C 1
ATOM 908 O O . GLU A 1 107 ? 12.783 6.262 -18.042 1.00 85.88 107 GLU A O 1
ATOM 913 N N . LEU A 1 108 ? 14.150 6.117 -16.251 1.00 84.19 108 LEU A N 1
ATOM 914 C CA . LEU A 1 108 ? 13.450 5.043 -15.561 1.00 84.19 108 LEU A CA 1
ATOM 915 C C . LEU A 1 108 ? 12.067 5.495 -15.084 1.00 84.19 108 LEU A C 1
ATOM 917 O O . LEU A 1 108 ? 11.085 4.801 -15.343 1.00 84.19 108 LEU A O 1
ATOM 921 N N . LEU A 1 109 ? 11.959 6.677 -14.467 1.00 84.31 109 LEU A N 1
ATOM 922 C CA . LEU A 1 109 ? 10.680 7.240 -14.024 1.00 84.31 109 LEU A CA 1
ATOM 923 C C . LEU A 1 109 ? 9.711 7.381 -15.203 1.00 84.31 109 LEU A C 1
ATOM 925 O O . LEU A 1 109 ? 8.558 6.955 -15.144 1.00 84.31 109 LEU A O 1
ATOM 929 N N . ARG A 1 110 ? 10.202 7.912 -16.326 1.00 85.56 110 ARG A N 1
ATOM 930 C CA . ARG A 1 110 ? 9.414 8.055 -17.555 1.00 85.56 110 ARG A CA 1
ATOM 931 C C . ARG A 1 110 ? 8.984 6.708 -18.126 1.00 85.56 110 ARG A C 1
ATOM 933 O O . ARG A 1 110 ? 7.872 6.591 -18.634 1.00 85.56 110 ARG A O 1
ATOM 940 N N . TYR A 1 111 ? 9.850 5.700 -18.060 1.00 87.81 111 TYR A N 1
ATOM 941 C CA . TYR A 1 111 ? 9.522 4.346 -18.492 1.00 87.8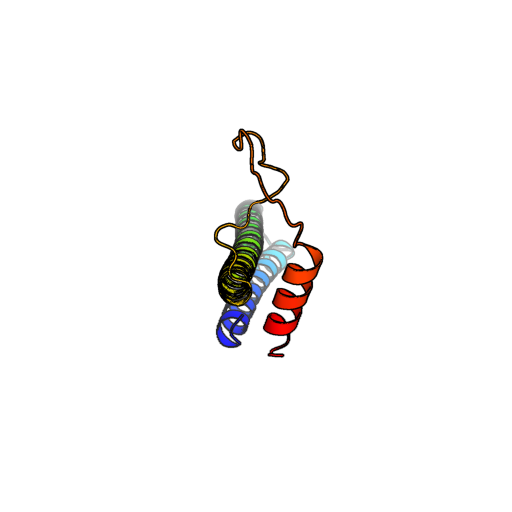1 111 TYR A CA 1
ATOM 942 C C . TYR A 1 111 ? 8.434 3.720 -17.611 1.00 87.81 111 TYR A C 1
ATOM 944 O O . TYR A 1 111 ? 7.437 3.225 -18.133 1.00 87.81 111 TYR A O 1
ATOM 952 N N . ILE A 1 112 ? 8.583 3.808 -16.287 1.00 84.12 112 ILE A N 1
ATOM 953 C CA . ILE A 1 112 ? 7.608 3.324 -15.303 1.00 84.12 112 ILE A CA 1
ATOM 954 C C . ILE A 1 112 ? 6.244 3.981 -15.528 1.00 84.12 112 ILE A C 1
ATOM 956 O O . ILE A 1 112 ? 5.243 3.272 -15.618 1.00 84.12 112 ILE A O 1
ATOM 960 N N . ASN A 1 113 ? 6.203 5.307 -15.686 1.00 81.88 113 ASN A N 1
ATOM 961 C CA . ASN A 1 113 ? 4.954 6.042 -15.889 1.00 81.88 113 ASN A CA 1
ATOM 962 C C . ASN A 1 113 ? 4.248 5.617 -17.184 1.00 81.88 113 ASN A C 1
ATOM 964 O O . ASN A 1 113 ? 3.061 5.303 -17.151 1.00 81.88 113 ASN A O 1
ATOM 968 N N . LYS A 1 114 ? 4.983 5.474 -18.297 1.00 85.50 114 LYS A N 1
ATOM 969 C CA . LYS A 1 114 ? 4.417 4.946 -19.551 1.00 85.50 114 LYS A CA 1
ATOM 970 C C . LYS A 1 114 ? 3.823 3.549 -19.368 1.00 85.50 114 LYS A C 1
ATOM 972 O O . LYS A 1 114 ? 2.689 3.308 -19.774 1.00 85.50 114 LYS A O 1
ATOM 977 N N . ARG A 1 115 ? 4.554 2.641 -18.707 1.00 82.31 115 ARG A N 1
ATOM 978 C CA . ARG A 1 115 ? 4.072 1.278 -18.424 1.00 82.31 115 ARG A CA 1
ATOM 979 C C . ARG A 1 115 ? 2.832 1.282 -17.535 1.00 82.31 115 ARG A C 1
ATOM 981 O O . ARG A 1 115 ? 1.931 0.474 -17.748 1.00 82.31 115 ARG A O 1
ATOM 988 N N . TYR A 1 116 ? 2.778 2.184 -16.559 1.00 77.06 116 TYR A N 1
ATOM 989 C CA . TYR A 1 116 ? 1.641 2.335 -15.656 1.00 77.06 116 TYR A CA 1
ATOM 990 C C . TYR A 1 116 ? 0.380 2.826 -16.381 1.00 77.06 116 TYR A C 1
ATOM 992 O O . TYR A 1 116 ? -0.707 2.313 -16.128 1.00 77.06 116 TYR A O 1
ATO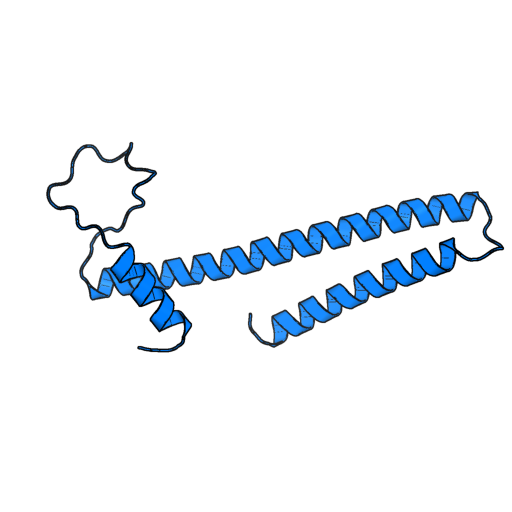M 1000 N N . GLU A 1 117 ? 0.532 3.745 -17.334 1.00 78.88 117 GLU A N 1
ATOM 1001 C CA . GLU A 1 117 ? -0.545 4.246 -18.201 1.00 78.88 117 GLU A CA 1
ATOM 1002 C C . GLU A 1 117 ? -0.976 3.238 -19.286 1.00 78.88 117 GLU A C 1
ATOM 100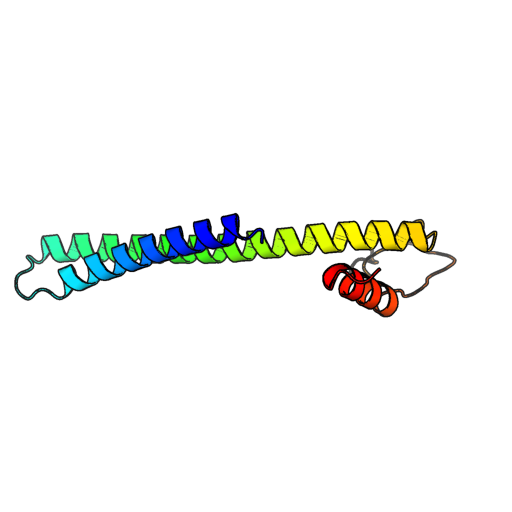4 O O . GLU A 1 117 ? -1.907 3.495 -20.047 1.00 78.88 117 GLU A O 1
ATOM 1009 N N . GLY A 1 118 ? -0.320 2.074 -19.373 1.00 73.88 118 GLY A N 1
ATOM 1010 C CA . GLY A 1 118 ? -0.578 1.067 -20.407 1.00 73.88 118 GLY A CA 1
ATOM 1011 C C . GLY A 1 118 ? 0.013 1.421 -21.775 1.00 73.88 118 GLY A C 1
ATOM 1012 O O . GLY A 1 118 ? -0.283 0.754 -22.769 1.00 73.88 118 GLY A O 1
ATOM 1013 N N . LEU A 1 119 ? 0.865 2.444 -21.836 1.00 58.81 119 LEU A N 1
ATOM 1014 C CA . LEU A 1 119 ? 1.584 2.855 -23.034 1.00 58.81 119 LEU A CA 1
ATOM 1015 C C . LEU A 1 119 ? 2.878 2.026 -23.164 1.00 58.81 119 LEU A C 1
ATOM 1017 O O . LEU A 1 119 ? 3.587 1.775 -22.186 1.00 58.81 119 LEU A O 1
ATOM 1021 N N . LYS A 1 120 ? 3.161 1.534 -24.377 1.00 55.00 120 LYS A N 1
ATOM 1022 C CA . LYS A 1 120 ? 4.359 0.727 -24.677 1.00 55.00 120 LYS A CA 1
ATOM 1023 C C . LYS A 1 120 ? 5.625 1.571 -24.821 1.00 55.00 120 LYS A C 1
ATOM 1025 O O . LYS A 1 120 ? 5.543 2.689 -25.374 1.00 55.00 120 LYS A O 1
#

Foldseek 3Di:
DPPVVVVVLVVVLVVLVVQLVVLVVVLPDPDDDVVVNVVSVVVNVVSVVVSVVSVVVVVVVVVVVLVVLLVVLVVVVCVVVVNPDDDDPVPCPPPPDDDDDDDCVVVSVVSSVCVVVVHD